Protein AF-A0AAF0A0X1-F1 (afdb_monomer)

Secondary structure (DSSP, 8-state):
-EEEEEETTEEEEEETT-------HHHHHHHHHHHHHHH-HHHHHHHTT-HHHHHHHHHHHHHHHHHHHHHTTS-TTTS-TTT--HHHHHHHHHHHS--HHHHHHHHHHHHHH-SSHHHHHHHHHHHTTGGG-

pLDDT: mean 88.55, std 10.58, range [61.66, 98.44]

Mean predicted aligned error: 9.09 Å

Solvent-accessible surface area (backbone atoms only — not comparable to full-atom values): 7846 Å² total; per-residue (Å²): 111,78,47,80,44,77,50,95,91,37,81,42,79,46,42,51,85,58,83,80,81,88,67,54,72,71,48,47,43,48,48,16,43,51,49,30,40,74,79,37,46,71,56,31,75,76,37,68,90,42,56,71,60,35,36,54,52,12,51,52,52,49,51,50,43,29,49,53,56,54,44,72,71,44,65,57,93,83,43,47,80,92,72,61,51,71,66,58,55,53,48,52,48,58,77,70,46,84,52,65,67,61,52,49,51,55,51,51,52,44,64,72,69,36,93,42,75,65,53,39,49,54,51,53,33,59,75,69,48,56,87,80,112

Structure (mmCIF, N/CA/C/O backbone):
data_AF-A0AAF0A0X1-F1
#
_entry.id   AF-A0AAF0A0X1-F1
#
loop_
_atom_site.group_PDB
_atom_site.id
_atom_site.type_symbol
_atom_site.label_atom_id
_atom_site.label_alt_id
_atom_site.label_comp_id
_atom_site.label_asym_id
_atom_site.label_entity_id
_atom_site.label_seq_id
_atom_site.pdbx_PDB_ins_code
_atom_site.Cartn_x
_atom_site.Cartn_y
_atom_site.Cartn_z
_atom_site.occupancy
_atom_site.B_iso_or_equiv
_atom_site.auth_seq_id
_atom_site.auth_comp_id
_atom_site.auth_asym_id
_atom_site.auth_atom_id
_atom_site.pdbx_PDB_model_num
ATOM 1 N N . MET A 1 1 ? 1.070 6.383 8.908 1.00 84.38 1 MET A N 1
ATOM 2 C CA . MET A 1 1 ? 1.519 6.431 10.325 1.00 84.38 1 MET A CA 1
ATOM 3 C C . MET A 1 1 ? 2.260 5.142 10.687 1.00 84.38 1 MET A C 1
ATOM 5 O O . MET A 1 1 ? 2.369 4.271 9.831 1.00 84.38 1 MET A O 1
ATOM 9 N N . ASN A 1 2 ? 2.797 5.027 11.911 1.00 92.44 2 ASN A N 1
ATOM 10 C CA . ASN A 1 2 ? 3.394 3.783 12.415 1.00 92.44 2 ASN A CA 1
ATOM 11 C C . ASN A 1 2 ? 2.650 3.304 13.666 1.00 92.44 2 ASN A C 1
ATOM 13 O O . ASN A 1 2 ? 2.412 4.076 14.595 1.00 92.44 2 ASN A O 1
ATOM 17 N N . TYR A 1 3 ? 2.354 2.013 13.704 1.00 95.50 3 TYR A N 1
ATOM 18 C CA . TYR A 1 3 ? 1.567 1.338 14.724 1.00 95.50 3 TYR A CA 1
ATOM 19 C C . TYR A 1 3 ? 2.415 0.304 15.439 1.00 95.50 3 TYR A C 1
ATOM 21 O O . TYR A 1 3 ? 3.199 -0.408 14.813 1.00 95.50 3 TYR A O 1
ATOM 29 N N . LYS A 1 4 ? 2.246 0.209 16.758 1.00 96.12 4 LYS A N 1
ATOM 30 C CA . LYS A 1 4 ? 2.952 -0.766 17.588 1.00 96.12 4 LYS A CA 1
ATOM 31 C C . LYS A 1 4 ? 1.961 -1.562 18.410 1.00 96.12 4 LYS A C 1
ATOM 33 O O . LYS A 1 4 ? 1.187 -0.985 19.169 1.00 96.12 4 LYS A O 1
ATOM 38 N N . VAL A 1 5 ? 2.010 -2.884 18.276 1.00 95.50 5 VAL A N 1
ATOM 39 C CA . VAL A 1 5 ? 1.130 -3.813 18.996 1.00 95.50 5 VAL A CA 1
ATOM 40 C C . VAL A 1 5 ? 1.916 -4.983 19.571 1.00 95.50 5 VAL A C 1
ATOM 42 O O . VAL A 1 5 ? 2.981 -5.339 19.069 1.00 95.50 5 VAL A O 1
ATOM 45 N N . VAL A 1 6 ? 1.389 -5.594 20.635 1.00 95.38 6 VAL A N 1
ATOM 46 C CA . VAL A 1 6 ? 2.003 -6.763 21.282 1.00 95.38 6 VAL A CA 1
ATOM 47 C C . VAL A 1 6 ? 1.115 -7.998 21.100 1.00 95.38 6 VAL A C 1
ATOM 49 O O . VAL A 1 6 ? 0.119 -8.19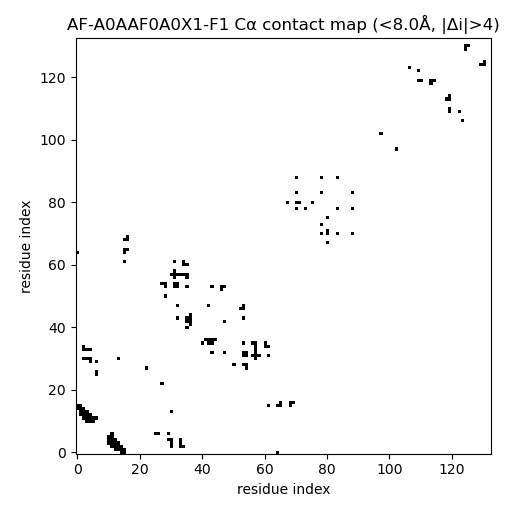5 21.790 1.00 95.38 6 VAL A O 1
ATOM 52 N N . VAL A 1 7 ? 1.531 -8.811 20.132 1.00 94.25 7 VAL A N 1
ATOM 53 C CA . VAL A 1 7 ? 1.108 -10.150 19.696 1.00 94.25 7 VAL A CA 1
ATOM 54 C C . VAL A 1 7 ? 1.637 -11.353 20.485 1.00 94.25 7 VAL A C 1
ATOM 56 O O . VAL A 1 7 ? 2.722 -11.786 20.132 1.00 94.25 7 VAL A O 1
ATOM 59 N N . ASN A 1 8 ? 0.998 -11.952 21.497 1.00 92.62 8 ASN A N 1
ATOM 60 C CA . ASN A 1 8 ? 1.561 -13.161 22.157 1.00 92.62 8 ASN A CA 1
ATOM 61 C C . ASN A 1 8 ? 3.039 -12.983 22.619 1.00 92.62 8 ASN A C 1
ATOM 63 O O . ASN A 1 8 ? 3.900 -13.809 22.315 1.00 92.62 8 ASN A O 1
ATOM 67 N N . ASN A 1 9 ? 3.348 -11.881 23.318 1.00 92.19 9 ASN A N 1
ATOM 68 C CA . ASN A 1 9 ? 4.709 -11.449 23.713 1.00 92.19 9 ASN A CA 1
ATOM 69 C C . ASN A 1 9 ? 5.665 -11.070 22.562 1.00 92.19 9 ASN A C 1
ATOM 71 O O . ASN A 1 9 ? 6.856 -10.869 22.796 1.00 92.19 9 ASN A O 1
ATOM 75 N N . LYS A 1 10 ? 5.168 -10.943 21.331 1.00 93.69 10 LYS A N 1
ATOM 76 C CA . LYS A 1 10 ? 5.910 -10.425 20.179 1.00 93.69 10 LYS A CA 1
ATOM 77 C C . LYS A 1 10 ? 5.485 -8.988 19.901 1.00 93.69 10 LYS A C 1
ATOM 79 O O . LYS A 1 10 ? 4.308 -8.726 19.668 1.00 93.69 10 LYS A O 1
ATOM 84 N N . GLU A 1 11 ? 6.444 -8.069 19.896 1.00 94.69 11 GLU A N 1
ATOM 85 C CA . GLU A 1 11 ? 6.213 -6.707 19.416 1.00 94.69 11 GLU A CA 1
ATOM 86 C C . GLU A 1 11 ? 6.134 -6.706 17.886 1.00 94.69 11 GLU A C 1
ATOM 88 O O . GLU A 1 11 ? 6.932 -7.348 17.194 1.00 94.69 11 GLU A O 1
ATOM 93 N N . ILE A 1 12 ? 5.136 -6.007 17.363 1.00 93.69 12 ILE A N 1
ATOM 94 C CA . ILE A 1 12 ? 4.911 -5.817 15.939 1.00 93.69 12 ILE A CA 1
ATOM 95 C C . ILE A 1 12 ? 4.864 -4.321 15.697 1.00 93.69 12 ILE A C 1
ATOM 97 O O . ILE A 1 12 ? 4.018 -3.627 16.257 1.00 93.69 12 ILE A O 1
ATOM 101 N N . GLU A 1 13 ? 5.774 -3.855 14.852 1.00 94.12 13 GLU A N 1
ATOM 102 C CA . GLU A 1 13 ? 5.728 -2.525 14.267 1.00 94.12 13 GLU A CA 1
ATOM 103 C C . GLU A 1 13 ? 5.175 -2.649 12.852 1.00 94.12 13 GLU A C 1
ATOM 105 O O . GLU A 1 13 ? 5.588 -3.523 12.083 1.00 94.12 13 GLU A O 1
ATOM 110 N N . TYR A 1 14 ? 4.199 -1.810 12.543 1.00 94.44 14 TYR A N 1
ATOM 111 C CA . TYR A 1 14 ? 3.472 -1.823 11.290 1.00 94.44 14 TYR A CA 1
ATOM 112 C C . TYR A 1 14 ? 3.339 -0.399 10.753 1.00 94.44 14 TYR A C 1
ATOM 114 O O . TYR A 1 14 ? 3.176 0.544 11.521 1.00 94.44 14 TYR A O 1
ATOM 122 N N . GLY A 1 15 ? 3.397 -0.240 9.437 1.00 93.19 15 GLY A N 1
ATOM 123 C CA . GLY A 1 15 ? 3.210 1.039 8.767 1.00 93.19 15 GLY A CA 1
ATOM 124 C C . GLY A 1 15 ? 2.862 0.825 7.300 1.00 93.19 15 GLY A C 1
ATOM 125 O O . GLY A 1 15 ? 3.070 -0.262 6.762 1.00 93.19 15 GLY A O 1
ATOM 126 N N . ALA A 1 16 ? 2.357 1.877 6.662 1.00 91.94 16 ALA A N 1
ATOM 127 C CA . ALA A 1 16 ? 1.818 1.849 5.302 1.00 91.94 16 ALA A CA 1
ATOM 128 C C . ALA A 1 16 ? 2.767 1.231 4.250 1.00 91.94 16 ALA A C 1
ATOM 130 O O . ALA A 1 16 ? 2.332 0.478 3.384 1.00 91.94 16 ALA A O 1
ATOM 131 N N . LEU A 1 17 ? 4.074 1.496 4.348 1.00 90.75 17 LEU A N 1
ATOM 132 C CA . LEU A 1 17 ? 5.081 1.008 3.392 1.00 90.75 17 LEU A CA 1
ATOM 133 C C . LEU A 1 17 ? 5.818 -0.257 3.861 1.00 90.75 17 LEU A C 1
ATOM 135 O O . LEU A 1 17 ? 6.859 -0.608 3.311 1.00 90.75 17 LEU A O 1
ATOM 139 N N . ILE A 1 18 ? 5.332 -0.944 4.901 1.00 89.38 18 ILE A N 1
ATOM 140 C CA . ILE A 1 18 ? 5.997 -2.160 5.373 1.00 89.38 18 ILE A CA 1
ATOM 141 C C . ILE A 1 18 ? 5.804 -3.290 4.348 1.00 89.38 18 ILE A C 1
ATOM 143 O O . ILE A 1 18 ? 4.691 -3.707 4.035 1.00 89.38 18 ILE A O 1
ATOM 147 N N . GLU A 1 19 ? 6.906 -3.836 3.839 1.00 83.00 19 GLU A N 1
ATOM 148 C CA . GLU A 1 19 ? 6.868 -4.921 2.840 1.00 83.00 19 GLU A CA 1
ATOM 149 C C . GLU A 1 19 ? 6.567 -6.295 3.462 1.00 83.00 19 GLU A C 1
ATOM 151 O O . GLU A 1 19 ? 6.329 -7.295 2.778 1.00 83.00 19 GLU A O 1
ATOM 156 N N . LYS A 1 20 ? 6.570 -6.371 4.797 1.00 80.06 20 LYS A N 1
ATOM 157 C CA . LYS A 1 20 ? 6.277 -7.601 5.525 1.00 80.06 20 LYS A CA 1
ATOM 158 C C . LYS A 1 20 ? 4.787 -7.928 5.408 1.00 80.06 20 LYS A C 1
ATOM 160 O O . LYS A 1 20 ? 3.966 -7.370 6.120 1.00 80.06 20 LYS A O 1
ATOM 165 N N . SER A 1 21 ? 4.453 -8.890 4.554 1.00 66.31 21 SER A N 1
ATOM 166 C CA . SER A 1 21 ? 3.065 -9.281 4.260 1.00 66.31 21 SER A CA 1
ATOM 167 C C . SER A 1 21 ? 2.543 -10.479 5.062 1.00 66.31 21 SER A C 1
ATOM 169 O O . SER A 1 21 ? 1.383 -10.859 4.927 1.00 66.31 21 SER A O 1
ATOM 171 N N . ARG A 1 22 ? 3.384 -11.112 5.890 1.00 85.44 22 ARG A N 1
ATOM 172 C CA . ARG A 1 22 ? 3.014 -12.322 6.641 1.00 85.44 22 ARG A CA 1
ATOM 173 C C . ARG A 1 22 ? 2.719 -12.002 8.102 1.00 85.44 22 ARG A C 1
ATOM 175 O O . ARG A 1 22 ? 3.610 -12.100 8.950 1.00 85.44 22 ARG A O 1
ATOM 182 N N . PHE A 1 23 ? 1.461 -11.665 8.362 1.00 92.44 23 PHE A N 1
ATOM 183 C CA . PHE A 1 23 ? 0.860 -11.616 9.692 1.00 92.44 23 PHE A CA 1
ATOM 184 C C . PHE A 1 23 ? -0.274 -12.640 9.774 1.00 92.44 23 PHE A C 1
ATOM 186 O O . PHE A 1 23 ? -0.939 -12.937 8.782 1.00 92.44 23 PHE A O 1
ATOM 193 N N . THR A 1 24 ? -0.455 -13.223 10.950 1.00 94.62 24 THR A N 1
ATOM 194 C CA . THR A 1 24 ? -1.600 -14.088 11.263 1.00 94.62 24 THR A CA 1
ATOM 195 C C . THR A 1 24 ? -2.879 -13.261 11.404 1.00 94.62 24 THR A C 1
ATOM 197 O O . THR A 1 24 ? -2.810 -12.055 11.623 1.00 94.62 24 THR A O 1
ATOM 200 N N . GLU A 1 25 ? -4.052 -13.896 11.342 1.00 94.69 25 GLU A N 1
ATOM 201 C CA . GLU A 1 25 ? -5.342 -13.211 11.552 1.00 94.69 25 GLU A CA 1
ATOM 202 C C . GLU A 1 25 ? -5.395 -12.474 12.902 1.00 94.69 25 GLU A C 1
ATOM 204 O O . GLU A 1 25 ? -5.833 -11.330 12.969 1.00 94.69 25 GLU A O 1
ATOM 209 N N . GLN A 1 26 ? -4.858 -13.085 13.966 1.00 95.69 26 GLN A N 1
ATOM 210 C CA . GLN A 1 26 ? -4.786 -12.463 15.293 1.00 95.69 26 GLN A CA 1
ATOM 211 C C . GLN A 1 26 ? -3.882 -11.219 15.304 1.00 95.69 26 GLN A C 1
ATOM 213 O O . GLN A 1 26 ? -4.179 -10.232 15.974 1.00 95.69 26 GLN A O 1
ATOM 218 N N . GLU A 1 27 ? -2.760 -11.270 14.584 1.00 96.19 27 GLU A N 1
ATOM 219 C CA . GLU A 1 27 ? -1.857 -10.127 14.451 1.00 96.19 27 GLU A CA 1
ATOM 220 C C . GLU A 1 27 ? -2.506 -9.012 13.624 1.00 96.19 27 GLU A C 1
ATOM 222 O O . GLU A 1 27 ? -2.417 -7.854 14.020 1.00 96.19 27 GLU A O 1
ATOM 227 N N . TRP A 1 28 ? -3.206 -9.352 12.537 1.00 95.94 28 TRP A N 1
ATOM 228 C CA . TRP A 1 28 ? -3.944 -8.385 11.724 1.00 95.94 28 TRP A CA 1
ATOM 229 C C . TRP A 1 28 ? -5.046 -7.686 12.510 1.00 95.94 28 TRP A C 1
ATOM 231 O O . TRP A 1 28 ? -5.075 -6.460 12.528 1.00 95.94 28 TRP A O 1
ATOM 241 N N . SER A 1 29 ? -5.887 -8.434 13.225 1.00 96.69 29 SER A N 1
ATOM 242 C CA . SER A 1 29 ? -6.942 -7.843 14.057 1.00 96.69 29 SER A CA 1
ATOM 243 C C . SER A 1 29 ? -6.366 -6.896 15.120 1.00 96.69 29 SER A C 1
ATOM 245 O O . SER A 1 29 ? -6.859 -5.785 15.316 1.00 96.69 29 SER A O 1
ATOM 247 N N . ALA A 1 30 ? -5.240 -7.258 15.748 1.00 97.25 30 ALA A N 1
ATOM 248 C CA . ALA A 1 30 ? -4.564 -6.368 16.691 1.00 97.25 30 ALA A CA 1
ATOM 249 C C . ALA A 1 30 ? -4.013 -5.095 16.024 1.00 97.25 30 ALA A C 1
ATOM 251 O O . ALA A 1 30 ? -4.142 -4.009 16.593 1.00 97.25 30 ALA A O 1
ATOM 252 N N . ILE A 1 31 ? -3.415 -5.216 14.833 1.00 96.75 31 ILE A N 1
ATOM 253 C CA . ILE A 1 31 ? -2.945 -4.073 14.037 1.00 96.75 31 ILE A CA 1
ATOM 254 C C . ILE A 1 31 ? -4.125 -3.151 13.707 1.00 96.75 31 ILE A C 1
ATOM 256 O O . ILE A 1 31 ? -4.062 -1.965 14.022 1.00 96.75 31 ILE A O 1
ATOM 260 N N . TYR A 1 32 ? -5.218 -3.682 13.154 1.00 97.62 32 TYR A N 1
ATOM 261 C CA . TYR A 1 32 ? -6.410 -2.908 12.795 1.00 97.62 32 TYR A CA 1
ATOM 262 C C . TYR A 1 32 ? -7.040 -2.213 14.002 1.00 97.62 32 TYR A C 1
ATOM 264 O O . TYR A 1 32 ? -7.373 -1.030 13.928 1.00 97.62 32 TYR A O 1
ATOM 272 N N . ALA A 1 33 ? -7.121 -2.892 15.146 1.00 98.00 33 ALA A N 1
ATOM 273 C CA . ALA A 1 33 ? -7.580 -2.283 16.387 1.00 98.00 33 ALA A CA 1
ATOM 274 C C . ALA A 1 33 ? -6.721 -1.078 16.802 1.00 98.00 33 ALA A C 1
ATOM 276 O O . ALA A 1 33 ? -7.265 -0.041 17.189 1.00 98.00 33 ALA A O 1
ATOM 277 N N . GLU A 1 34 ? -5.395 -1.178 16.700 1.00 98.06 34 GLU A N 1
ATOM 278 C CA . GLU A 1 34 ? -4.497 -0.065 17.020 1.00 98.06 34 GLU A CA 1
ATOM 279 C C . GLU A 1 34 ? -4.587 1.070 15.987 1.00 98.06 34 GLU A C 1
ATOM 281 O O . GLU A 1 34 ? -4.594 2.238 16.382 1.00 98.06 34 GLU A O 1
ATOM 286 N N . ILE A 1 35 ? -4.769 0.752 14.700 1.00 97.81 35 ILE A N 1
ATOM 287 C CA . ILE A 1 35 ? -5.035 1.734 13.636 1.00 97.81 35 ILE A CA 1
ATOM 288 C C . ILE A 1 35 ? -6.296 2.544 13.956 1.00 97.81 35 ILE A C 1
ATOM 290 O O . ILE A 1 35 ? -6.245 3.776 14.015 1.00 97.81 35 ILE A O 1
ATOM 294 N N . VAL A 1 36 ? -7.423 1.879 14.236 1.00 98.19 36 VAL A N 1
ATOM 295 C CA . VAL A 1 36 ? -8.688 2.563 14.564 1.00 98.19 36 VAL A CA 1
ATOM 296 C C . VAL A 1 36 ? -8.550 3.367 15.853 1.00 98.19 36 VAL A C 1
ATOM 298 O O . VAL A 1 36 ? -9.066 4.478 15.953 1.00 98.19 36 VAL A O 1
ATOM 301 N N . LYS A 1 37 ? -7.844 2.841 16.854 1.00 98.06 37 LYS A N 1
ATOM 302 C CA . LYS A 1 37 ? -7.642 3.518 18.138 1.00 98.06 37 LYS A CA 1
ATOM 303 C C . LYS A 1 37 ? -6.858 4.821 18.006 1.00 98.06 37 LYS A C 1
ATOM 305 O O . LYS A 1 37 ? -7.196 5.776 18.705 1.00 98.06 37 LYS A O 1
ATOM 310 N N . GLN A 1 38 ? -5.832 4.866 17.159 1.00 97.81 38 GLN A N 1
ATOM 311 C CA . GLN A 1 38 ? -5.028 6.073 16.964 1.00 97.81 38 GLN A CA 1
ATOM 312 C C . GLN A 1 38 ? -5.712 7.088 16.038 1.00 97.81 38 GLN A C 1
ATOM 314 O O . GLN A 1 38 ? -5.696 8.276 16.348 1.00 97.81 38 GLN A O 1
ATOM 319 N N . ASN A 1 39 ? -6.364 6.636 14.961 1.00 97.69 39 ASN A N 1
ATOM 320 C CA . ASN A 1 39 ? -7.010 7.528 13.986 1.00 97.69 39 ASN A CA 1
ATOM 321 C C . ASN A 1 39 ? -8.410 7.988 14.400 1.00 97.69 39 ASN A C 1
ATOM 323 O O . ASN A 1 39 ? -8.806 9.121 14.147 1.00 97.69 39 ASN A O 1
ATOM 327 N N . GLN A 1 40 ? -9.187 7.103 15.024 1.00 97.31 40 GLN A N 1
ATOM 328 C CA . GLN A 1 40 ? -10.602 7.310 15.345 1.00 97.31 40 GLN A CA 1
ATOM 329 C C . GLN A 1 40 ? -10.900 6.888 16.799 1.00 97.31 40 GLN A C 1
ATOM 331 O O . GLN A 1 40 ? -11.738 6.011 17.050 1.00 97.31 40 GLN A O 1
ATOM 336 N N . PRO A 1 41 ? -10.251 7.518 17.803 1.00 97.62 41 PRO A N 1
ATOM 337 C CA . PRO A 1 41 ? -10.287 7.076 19.201 1.00 97.62 41 PRO A CA 1
ATOM 338 C C . PRO A 1 41 ? -11.698 7.018 19.798 1.00 97.62 41 PRO A C 1
ATOM 340 O O . PRO A 1 41 ? -11.987 6.168 20.642 1.00 97.62 41 PRO A O 1
ATOM 343 N N . ASP A 1 42 ? -12.600 7.901 19.372 1.00 97.94 42 ASP A N 1
ATOM 344 C CA . ASP A 1 42 ? -13.979 7.919 19.864 1.00 97.94 42 ASP A CA 1
ATOM 345 C C . ASP A 1 42 ? -14.841 6.807 19.259 1.00 97.94 42 ASP A C 1
ATOM 347 O O . ASP A 1 42 ? -15.722 6.279 19.944 1.00 97.94 42 ASP A O 1
ATOM 351 N N . VAL A 1 43 ? -14.574 6.416 18.009 1.00 97.00 43 VAL A N 1
ATOM 352 C CA . VAL A 1 43 ? -15.188 5.232 17.392 1.00 97.00 43 VAL A CA 1
ATOM 353 C C . VAL A 1 43 ? -14.682 3.986 18.103 1.00 97.00 43 VAL A C 1
ATOM 355 O O . VAL A 1 43 ? -15.493 3.180 18.558 1.00 97.00 43 VAL A O 1
ATOM 358 N N . PHE A 1 44 ? -13.365 3.883 18.305 1.00 97.69 44 PHE A N 1
ATOM 359 C CA . PHE A 1 44 ? -12.751 2.769 19.020 1.00 97.69 44 PHE A CA 1
ATOM 360 C C . PHE A 1 44 ? -13.365 2.581 20.412 1.00 97.69 44 PHE A C 1
ATOM 362 O O . PHE A 1 44 ? -13.837 1.499 20.739 1.00 97.69 44 PHE A O 1
ATOM 369 N N . LYS A 1 45 ? -13.478 3.643 21.222 1.00 97.88 45 LYS A N 1
ATOM 370 C CA . LYS A 1 45 ? -14.097 3.561 22.562 1.00 97.88 45 LYS A CA 1
ATOM 371 C C . LYS A 1 45 ? -15.520 2.993 22.547 1.00 97.88 45 LYS A C 1
ATOM 373 O O . LYS A 1 45 ? -15.901 2.325 23.502 1.00 97.88 45 LYS A O 1
ATOM 378 N N . LYS A 1 46 ? -16.301 3.279 21.500 1.00 98.00 46 LYS A N 1
ATOM 379 C CA . LYS A 1 46 ? -17.704 2.848 21.368 1.00 98.00 46 LYS A CA 1
ATOM 380 C C . LYS A 1 46 ? -17.855 1.455 20.760 1.00 98.00 46 LYS A C 1
ATOM 382 O O . LYS A 1 46 ? -18.885 0.825 20.977 1.00 98.00 46 LYS A O 1
ATOM 387 N N . LYS A 1 47 ? -16.882 1.020 19.957 1.00 97.25 47 LYS A N 1
ATOM 388 C CA . LYS A 1 47 ? -16.985 -0.155 19.080 1.00 97.25 47 LYS A CA 1
ATOM 389 C C . LYS A 1 47 ? -15.900 -1.208 19.305 1.00 97.25 47 LYS A C 1
ATOM 391 O O . LYS A 1 47 ? -15.951 -2.234 18.655 1.00 97.25 47 LYS A O 1
ATOM 396 N N . LYS A 1 48 ? -14.960 -1.008 20.234 1.00 95.12 48 LYS A N 1
ATOM 397 C CA . LYS A 1 48 ? -13.823 -1.916 20.496 1.00 95.12 48 LYS A CA 1
ATOM 398 C C . LYS A 1 48 ? -14.192 -3.382 20.765 1.00 95.12 48 LYS A C 1
ATOM 400 O O . LYS A 1 48 ? -13.348 -4.244 20.571 1.00 95.12 48 LYS A O 1
ATOM 405 N N . ASP A 1 49 ? -15.408 -3.645 21.245 1.00 97.06 49 ASP A N 1
ATOM 406 C CA . ASP A 1 49 ? -15.883 -4.999 21.556 1.00 97.06 49 ASP A CA 1
ATOM 407 C C . ASP A 1 49 ? -16.579 -5.665 20.343 1.00 97.06 49 ASP A C 1
ATOM 409 O O . ASP A 1 49 ? -16.928 -6.840 20.397 1.00 97.06 49 ASP A O 1
ATOM 413 N N . ASP A 1 50 ? -16.782 -4.918 19.251 1.00 98.06 50 ASP A N 1
ATOM 414 C CA . ASP A 1 50 ? -17.298 -5.372 17.956 1.00 98.06 50 ASP A CA 1
ATOM 415 C C . ASP A 1 50 ? -16.106 -5.604 17.016 1.00 98.06 50 ASP A C 1
ATOM 417 O O . ASP A 1 50 ? -15.690 -4.715 16.268 1.00 98.06 50 ASP A O 1
ATOM 421 N N . THR A 1 51 ? -15.486 -6.780 17.142 1.00 96.69 51 THR A N 1
ATOM 422 C CA . THR A 1 51 ? -14.241 -7.116 16.436 1.00 96.69 51 THR A CA 1
ATOM 423 C C . THR A 1 51 ? -14.400 -7.031 14.921 1.00 96.69 51 THR A C 1
ATOM 425 O O . THR A 1 51 ? -13.558 -6.416 14.280 1.00 96.69 51 THR A O 1
ATOM 428 N N . ASP A 1 52 ? -15.504 -7.532 14.360 1.00 98.00 52 ASP A N 1
ATOM 429 C CA . ASP A 1 52 ? -15.758 -7.472 12.915 1.00 98.00 52 ASP A CA 1
ATOM 430 C C . ASP A 1 52 ? -15.810 -6.019 12.415 1.00 98.00 52 ASP A C 1
ATOM 432 O O . ASP A 1 52 ? -15.225 -5.685 11.383 1.00 98.00 52 ASP A O 1
ATOM 436 N N . TYR A 1 53 ? -16.467 -5.123 13.163 1.00 98.06 53 TYR A N 1
ATOM 437 C CA . TYR A 1 53 ? -16.492 -3.700 12.826 1.00 98.06 53 TYR A CA 1
ATOM 438 C C . TYR A 1 53 ? -15.093 -3.076 12.876 1.00 98.06 53 TYR A C 1
ATOM 440 O O . TYR A 1 53 ? -14.724 -2.312 11.982 1.00 98.06 53 TYR A O 1
ATOM 448 N N . ILE A 1 54 ? -14.327 -3.360 13.932 1.00 98.44 54 ILE A N 1
ATOM 449 C CA . ILE A 1 54 ? -12.984 -2.801 14.120 1.00 98.44 54 ILE A CA 1
ATO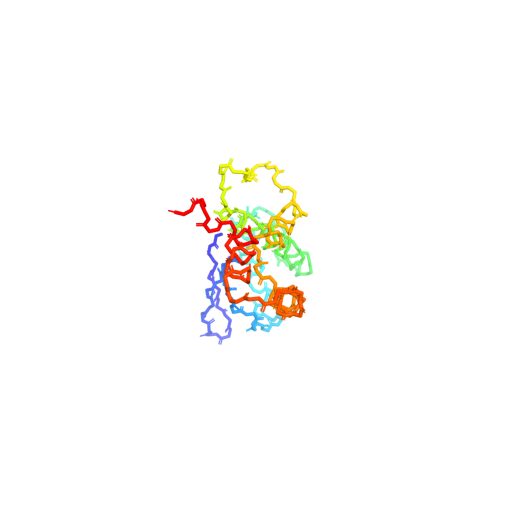M 450 C C . ILE A 1 54 ? -12.023 -3.305 13.048 1.00 98.44 54 ILE A C 1
ATOM 452 O O . ILE A 1 54 ? -11.279 -2.498 12.496 1.00 98.44 54 ILE A O 1
ATOM 456 N N . ASP A 1 55 ? -12.074 -4.592 12.721 1.00 98.12 55 ASP A N 1
ATOM 457 C CA . ASP A 1 55 ? -11.220 -5.200 11.706 1.00 98.12 55 ASP A CA 1
ATOM 458 C C . ASP A 1 55 ? -11.520 -4.608 10.325 1.00 98.12 55 ASP A C 1
ATOM 460 O O . ASP A 1 55 ? -10.606 -4.162 9.633 1.00 98.12 55 ASP A O 1
ATOM 464 N N . VAL A 1 56 ? -12.801 -4.502 9.947 1.00 98.25 56 VAL A N 1
ATOM 465 C CA . VAL A 1 56 ? -13.197 -3.889 8.668 1.00 98.25 56 VAL A CA 1
ATOM 466 C C . VAL A 1 56 ? -12.802 -2.415 8.616 1.00 98.25 56 VAL A C 1
ATOM 468 O O . VAL A 1 56 ? -12.242 -1.962 7.619 1.00 98.25 56 VAL A O 1
ATOM 471 N N . PHE A 1 57 ? -13.075 -1.644 9.671 1.00 98.19 57 PHE A N 1
ATOM 472 C CA . PHE A 1 57 ? -12.780 -0.214 9.657 1.00 98.19 57 PHE A CA 1
ATOM 473 C C . PHE A 1 57 ? -11.275 0.069 9.697 1.00 98.19 57 PHE A C 1
ATOM 475 O O . PHE A 1 57 ? -10.801 0.960 8.997 1.00 98.19 57 PHE A O 1
ATOM 482 N N . GLY A 1 58 ? -10.512 -0.715 10.458 1.00 97.94 58 GLY A N 1
ATOM 483 C CA . GLY A 1 58 ? -9.057 -0.621 10.484 1.00 97.94 58 GLY A CA 1
ATOM 484 C C . GLY A 1 58 ? -8.425 -1.008 9.153 1.00 97.94 58 GLY A C 1
ATOM 485 O O . GLY A 1 58 ? -7.499 -0.330 8.725 1.00 97.94 58 GLY A O 1
ATOM 486 N N . ALA A 1 59 ? -8.956 -2.018 8.458 1.00 96.81 59 ALA A N 1
ATOM 487 C CA . ALA A 1 59 ? -8.509 -2.372 7.112 1.00 96.81 59 ALA A CA 1
ATOM 488 C C . ALA A 1 59 ? -8.788 -1.264 6.079 1.00 96.81 59 ALA A C 1
ATOM 490 O O . ALA A 1 59 ? -7.985 -1.058 5.173 1.00 96.81 59 ALA A O 1
ATOM 491 N N . LEU A 1 60 ? -9.898 -0.527 6.216 1.00 97.44 60 LEU A N 1
ATOM 492 C CA . LEU A 1 60 ? -10.194 0.625 5.354 1.00 97.44 60 LEU A CA 1
ATOM 493 C C . LEU A 1 60 ? -9.205 1.775 5.574 1.00 97.44 60 LEU A C 1
ATOM 495 O O . LEU A 1 60 ? -8.688 2.313 4.600 1.00 97.44 60 LEU A O 1
ATOM 499 N N . ILE A 1 61 ? -8.914 2.112 6.833 1.00 96.75 61 ILE A N 1
ATOM 500 C CA . ILE A 1 61 ? -7.922 3.145 7.172 1.00 96.75 61 ILE A CA 1
ATOM 501 C C . ILE A 1 61 ? -6.521 2.710 6.715 1.00 96.75 61 ILE A C 1
ATOM 503 O O . ILE A 1 61 ? -5.785 3.504 6.142 1.00 96.75 61 ILE A O 1
ATOM 507 N N . ASP A 1 62 ? -6.162 1.436 6.905 1.00 95.19 62 ASP A N 1
ATOM 508 C CA . ASP A 1 62 ? -4.897 0.879 6.412 1.00 95.19 62 ASP A CA 1
ATOM 509 C C . ASP A 1 62 ? -4.755 1.031 4.891 1.00 95.19 62 ASP A C 1
ATOM 511 O O . ASP A 1 62 ? -3.702 1.427 4.395 1.00 95.19 62 ASP A O 1
ATOM 515 N N . LEU A 1 63 ? -5.820 0.732 4.140 1.00 93.19 63 LEU A N 1
ATOM 516 C CA . LEU A 1 63 ? -5.833 0.882 2.688 1.00 93.19 63 LEU A CA 1
ATOM 517 C C . LEU A 1 63 ? -5.647 2.344 2.261 1.00 93.19 63 LEU A C 1
ATOM 519 O O . LEU A 1 63 ? -4.880 2.605 1.335 1.00 93.19 63 LEU A O 1
ATOM 523 N N . GLU A 1 64 ? -6.328 3.275 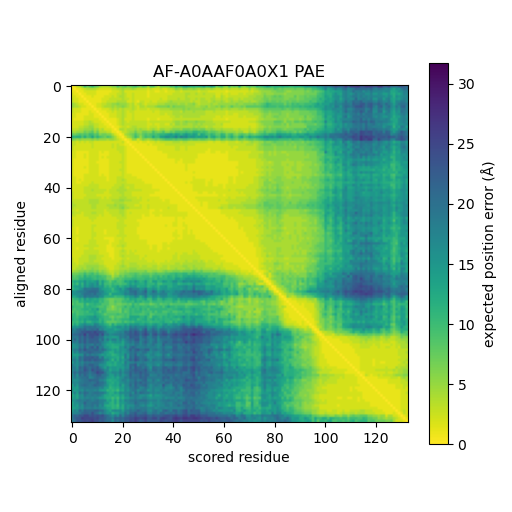2.930 1.00 92.12 64 GLU A N 1
ATOM 524 C CA . GLU A 1 64 ? -6.190 4.717 2.703 1.00 92.12 64 GLU A CA 1
ATOM 525 C C . GLU A 1 64 ? -4.750 5.179 2.966 1.00 92.12 64 GLU A C 1
ATOM 527 O O . GLU A 1 64 ? -4.115 5.728 2.070 1.00 92.12 64 GLU A O 1
ATOM 532 N N . GLU A 1 65 ? -4.174 4.841 4.122 1.00 93.25 65 GLU A N 1
ATOM 533 C CA . GLU A 1 65 ? -2.795 5.212 4.464 1.00 93.25 65 GLU A CA 1
ATOM 534 C C . GLU A 1 65 ? -1.752 4.616 3.514 1.00 93.25 65 GLU A C 1
ATOM 536 O O . GLU A 1 65 ? -0.765 5.273 3.182 1.00 93.25 65 GLU A O 1
ATOM 541 N N . ARG A 1 66 ? -1.937 3.363 3.077 1.00 90.81 66 ARG A N 1
ATOM 542 C CA . ARG A 1 66 ? -1.085 2.732 2.054 1.00 90.81 66 ARG A CA 1
ATOM 543 C C . ARG A 1 66 ? -1.157 3.497 0.743 1.00 90.81 66 ARG A C 1
ATOM 545 O O . ARG A 1 66 ? -0.126 3.715 0.115 1.00 90.81 66 ARG A O 1
ATOM 552 N N . TYR A 1 67 ? -2.360 3.883 0.333 1.00 86.00 67 TYR A N 1
ATOM 553 C CA . TYR A 1 67 ? -2.567 4.623 -0.900 1.00 86.00 67 TYR A CA 1
ATOM 554 C C . TYR A 1 67 ? -1.925 6.012 -0.837 1.00 86.00 67 TYR A C 1
ATOM 556 O O . TYR A 1 67 ? -1.155 6.356 -1.730 1.00 86.00 67 TYR A O 1
ATOM 564 N N . GLU A 1 68 ? -2.152 6.765 0.239 1.00 86.25 68 GLU A N 1
ATOM 565 C CA . GLU A 1 68 ? -1.516 8.068 0.463 1.00 86.25 68 GLU A CA 1
ATOM 566 C C . GLU A 1 68 ? 0.011 7.955 0.489 1.00 86.25 68 GLU A C 1
ATOM 568 O O . GLU A 1 68 ? 0.698 8.695 -0.210 1.00 86.25 68 GLU A O 1
ATOM 573 N N . ALA A 1 69 ? 0.559 6.971 1.209 1.00 88.75 69 ALA A N 1
ATOM 574 C CA . ALA A 1 69 ? 2.004 6.778 1.275 1.00 88.75 69 ALA A CA 1
ATOM 575 C C . ALA A 1 69 ? 2.618 6.445 -0.093 1.00 88.75 69 ALA A C 1
ATOM 577 O O . ALA A 1 69 ? 3.725 6.891 -0.384 1.00 88.75 69 ALA A O 1
ATOM 578 N N . LEU A 1 70 ? 1.917 5.678 -0.934 1.00 84.06 70 LEU A N 1
ATOM 579 C CA . LEU A 1 70 ? 2.338 5.420 -2.313 1.00 84.06 70 LEU A CA 1
ATOM 580 C C . LEU A 1 70 ? 2.243 6.682 -3.174 1.00 84.06 70 LEU A C 1
ATOM 582 O O . LEU A 1 70 ? 3.164 6.952 -3.941 1.00 84.06 70 LEU A O 1
ATOM 586 N N . LEU A 1 71 ? 1.175 7.472 -3.026 1.00 80.88 71 LEU A N 1
ATOM 587 C CA . LEU A 1 71 ? 1.037 8.747 -3.725 1.00 80.88 71 LEU A CA 1
ATOM 588 C C . LEU A 1 71 ? 2.186 9.690 -3.388 1.00 80.88 71 LEU A C 1
ATOM 590 O O . LEU A 1 71 ? 2.750 10.265 -4.311 1.00 80.88 71 LEU A O 1
ATOM 594 N N . SER A 1 72 ? 2.590 9.803 -2.121 1.00 82.38 72 SER A N 1
ATOM 595 C CA . SER A 1 72 ? 3.704 10.670 -1.715 1.00 82.38 72 SER A CA 1
ATOM 596 C C . SER A 1 72 ? 5.056 10.273 -2.327 1.00 82.38 72 SER A C 1
ATOM 598 O O . SER A 1 72 ? 5.983 11.082 -2.320 1.00 82.38 72 SER A O 1
ATOM 600 N N . LEU A 1 73 ? 5.200 9.044 -2.840 1.00 81.81 73 LEU A N 1
ATOM 601 C CA . LEU A 1 73 ? 6.411 8.591 -3.534 1.00 81.81 73 LEU A CA 1
ATOM 602 C C . LEU A 1 73 ? 6.437 8.987 -5.018 1.00 81.81 73 LEU A C 1
ATOM 604 O O . LEU A 1 73 ? 7.492 8.892 -5.645 1.00 81.81 73 LEU A O 1
ATOM 608 N N . LEU A 1 74 ? 5.308 9.419 -5.588 1.00 75.38 74 LEU A N 1
ATOM 609 C CA . LEU A 1 74 ? 5.229 9.838 -6.986 1.00 75.38 74 LEU A CA 1
ATOM 610 C C . LEU A 1 74 ? 5.840 11.230 -7.203 1.00 75.38 74 LEU A C 1
ATOM 612 O O . LEU A 1 74 ? 5.891 12.034 -6.265 1.00 75.38 74 LEU A O 1
ATOM 616 N N . PRO A 1 75 ? 6.236 11.565 -8.445 1.00 73.25 75 PRO A N 1
ATOM 617 C CA . PRO A 1 75 ? 6.635 12.920 -8.813 1.00 73.25 75 PRO A CA 1
ATOM 618 C C . PRO A 1 75 ? 5.476 13.908 -8.595 1.00 73.25 75 PRO A C 1
ATOM 620 O O . PRO A 1 75 ? 4.569 14.026 -9.417 1.00 73.25 75 PRO A O 1
ATOM 623 N N . GLN A 1 76 ? 5.494 14.633 -7.474 1.00 72.62 76 GLN A N 1
ATOM 624 C CA . GLN A 1 76 ? 4.385 15.519 -7.079 1.00 72.62 76 GLN A CA 1
ATOM 625 C C . GLN A 1 76 ? 4.207 16.744 -7.989 1.00 72.62 76 GLN A C 1
ATOM 627 O O . GLN A 1 76 ? 3.179 17.414 -7.923 1.00 72.62 76 GLN A O 1
ATOM 632 N N . GLU A 1 77 ? 5.194 17.045 -8.837 1.00 73.75 77 GLU A N 1
ATOM 633 C CA . GLU A 1 77 ? 5.075 18.071 -9.879 1.00 73.75 77 GLU A CA 1
ATOM 634 C C . GLU A 1 77 ? 4.071 17.664 -10.974 1.00 73.75 77 GLU A C 1
ATOM 636 O O . GLU A 1 77 ? 3.455 18.532 -11.593 1.00 73.75 77 GLU A O 1
ATOM 641 N N . GLU A 1 78 ? 3.858 16.358 -11.163 1.00 66.94 78 GLU A N 1
ATOM 642 C CA . GLU A 1 78 ? 2.964 15.781 -12.173 1.00 66.94 78 GLU A CA 1
ATOM 643 C C . GLU A 1 78 ? 1.685 15.191 -11.553 1.00 66.94 78 GLU A C 1
ATOM 645 O O . GLU A 1 78 ? 0.599 15.324 -12.121 1.00 66.94 78 GLU A O 1
ATOM 650 N N . TYR A 1 79 ? 1.787 14.593 -10.359 1.00 65.69 79 TYR A N 1
ATOM 651 C CA . TYR A 1 79 ? 0.694 13.884 -9.687 1.00 65.69 79 TYR A CA 1
ATOM 652 C C . TYR A 1 79 ? 0.443 14.467 -8.296 1.00 65.69 79 TYR A C 1
ATOM 654 O O . TYR A 1 79 ? 1.150 14.159 -7.343 1.00 65.69 79 TYR A O 1
ATOM 662 N N . SER A 1 80 ? -0.576 15.318 -8.159 1.00 67.94 80 SER A N 1
ATOM 663 C CA . SER A 1 80 ? -0.919 15.916 -6.864 1.00 67.94 80 SER A CA 1
ATOM 664 C C . SER A 1 80 ? -1.575 14.904 -5.916 1.00 67.94 80 SER A C 1
ATOM 666 O O . SER A 1 80 ? -2.589 14.287 -6.257 1.00 67.94 80 SER A O 1
ATOM 668 N N . GLU A 1 81 ? -1.070 14.819 -4.687 1.00 62.59 81 GLU A N 1
ATOM 669 C CA . GLU A 1 81 ? -1.636 14.035 -3.578 1.00 62.59 81 GLU A CA 1
ATOM 670 C C . GLU A 1 81 ? -3.157 14.227 -3.383 1.00 62.59 81 GLU A C 1
ATOM 672 O O . GLU A 1 81 ? -3.884 13.264 -3.160 1.00 62.59 81 GLU A O 1
ATOM 677 N N . ALA A 1 82 ? -3.677 15.449 -3.553 1.00 61.78 82 ALA A N 1
ATOM 678 C CA . ALA A 1 82 ? -5.069 15.793 -3.237 1.00 61.78 82 ALA A CA 1
ATOM 679 C C . ALA A 1 82 ? -6.117 15.342 -4.279 1.00 61.78 82 ALA A C 1
ATOM 681 O O . ALA A 1 82 ? -7.311 15.586 -4.091 1.00 61.78 82 ALA A O 1
ATOM 682 N N . GLY A 1 83 ? -5.710 14.733 -5.396 1.00 61.66 83 GLY A N 1
ATOM 683 C CA . 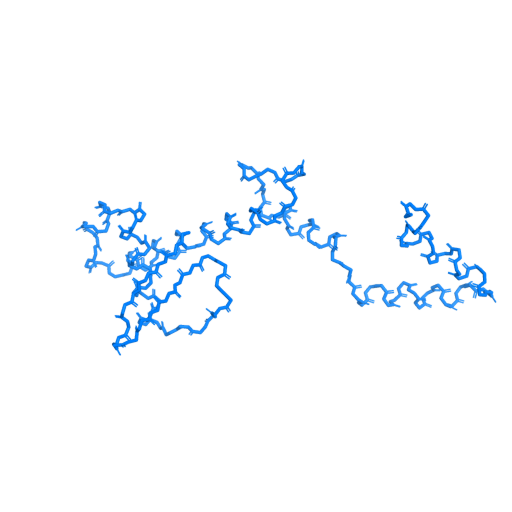GLY A 1 83 ? -6.648 14.412 -6.480 1.00 61.66 83 GLY A CA 1
ATOM 684 C C . GLY A 1 83 ? -6.182 13.371 -7.487 1.00 61.66 83 GLY A C 1
ATOM 685 O O . GLY A 1 83 ? -6.859 13.170 -8.496 1.00 61.66 83 GLY A O 1
ATOM 686 N N . THR A 1 84 ? 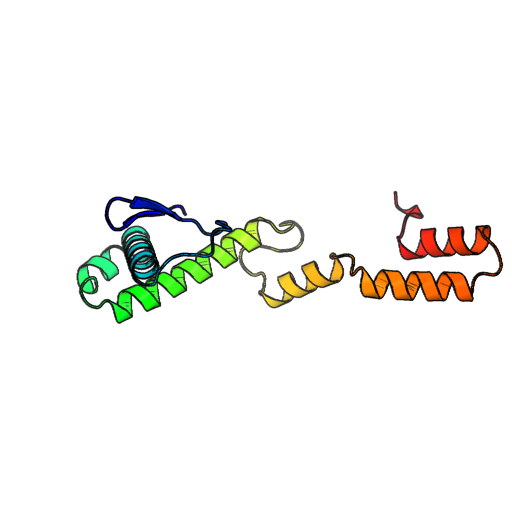-5.048 12.712 -7.248 1.00 69.31 84 THR A N 1
ATOM 687 C CA . THR A 1 84 ? -4.557 11.688 -8.170 1.00 69.31 84 THR A CA 1
ATOM 688 C C . THR A 1 84 ? -5.435 10.447 -8.072 1.00 69.31 84 THR A C 1
ATOM 690 O O . THR A 1 84 ? -5.519 9.794 -7.031 1.00 69.31 84 THR A O 1
ATOM 693 N N . HIS A 1 85 ? -6.119 10.131 -9.171 1.00 76.19 85 HIS A N 1
ATOM 694 C CA . HIS A 1 85 ? -6.934 8.930 -9.288 1.00 76.19 85 HIS A CA 1
ATOM 695 C C . HIS A 1 85 ? -6.025 7.684 -9.341 1.00 76.19 85 HIS A C 1
ATOM 697 O O . HIS A 1 85 ? -5.057 7.702 -10.103 1.00 76.19 85 HIS A O 1
ATOM 703 N N . PRO A 1 86 ? -6.341 6.566 -8.650 1.00 71.81 86 PRO A N 1
ATOM 704 C CA . PRO A 1 86 ? -5.455 5.393 -8.595 1.00 71.81 86 PRO A CA 1
ATOM 705 C C . PRO A 1 86 ? -5.056 4.841 -9.971 1.00 71.81 86 PRO A C 1
ATOM 707 O O . PRO A 1 86 ? -3.939 4.378 -10.170 1.00 71.81 86 PRO A O 1
ATOM 710 N N . LYS A 1 87 ? -5.964 4.929 -10.951 1.00 76.00 87 LYS A N 1
ATOM 711 C CA . LYS A 1 87 ? -5.689 4.550 -12.348 1.00 76.00 87 LYS A CA 1
ATOM 712 C C . LYS A 1 87 ? -4.570 5.378 -12.989 1.00 76.00 87 LYS A C 1
ATOM 714 O O . LYS A 1 87 ? -3.787 4.813 -13.728 1.00 76.00 87 LYS A O 1
ATOM 719 N N . TRP A 1 88 ? -4.468 6.674 -12.695 1.00 73.94 88 TRP A N 1
ATOM 720 C CA . TRP A 1 88 ? -3.406 7.518 -13.254 1.00 73.94 88 TRP A CA 1
ATOM 721 C C . TRP A 1 88 ? -2.037 7.141 -12.705 1.00 73.94 88 TRP A C 1
ATOM 723 O O . TRP A 1 88 ? -1.061 7.191 -13.437 1.00 73.94 88 TRP A O 1
ATOM 733 N N . VAL A 1 89 ? -1.978 6.695 -11.447 1.00 70.88 89 VAL A N 1
ATOM 734 C CA . VAL A 1 89 ? -0.756 6.122 -10.868 1.00 70.88 89 VAL A CA 1
ATOM 735 C C . VAL A 1 89 ? -0.358 4.851 -11.606 1.00 70.88 89 VAL A C 1
ATOM 737 O O . VAL A 1 89 ? 0.800 4.697 -11.973 1.00 70.88 89 VAL A O 1
ATOM 740 N N . ALA A 1 90 ? -1.314 3.944 -11.833 1.00 72.38 90 ALA A N 1
ATOM 741 C CA . ALA A 1 90 ? -1.059 2.711 -12.572 1.00 72.38 90 ALA A CA 1
ATOM 742 C C . ALA A 1 90 ? -0.570 2.998 -14.000 1.00 72.38 90 ALA A C 1
ATOM 744 O O . ALA A 1 90 ? 0.392 2.378 -14.432 1.00 72.38 90 ALA A O 1
ATOM 745 N N . ASP A 1 91 ? -1.175 3.978 -14.673 1.00 73.19 91 ASP A N 1
ATOM 746 C CA . ASP A 1 91 ? -0.824 4.368 -16.043 1.00 73.19 91 ASP A CA 1
ATOM 747 C C . ASP A 1 91 ? 0.557 5.011 -16.101 1.00 73.19 91 ASP A C 1
ATOM 749 O O . ASP A 1 91 ? 1.380 4.618 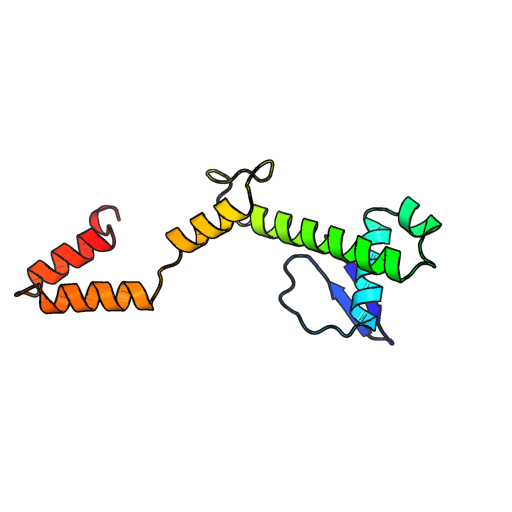-16.914 1.00 73.19 91 ASP A O 1
ATOM 753 N N . ALA A 1 92 ? 0.861 5.916 -15.171 1.00 70.56 92 ALA A N 1
ATOM 754 C CA . ALA A 1 92 ? 2.186 6.508 -15.053 1.00 70.56 92 ALA A CA 1
ATOM 755 C C . ALA A 1 92 ? 3.260 5.446 -14.782 1.00 70.56 92 ALA A C 1
ATOM 757 O O . ALA A 1 92 ? 4.333 5.483 -15.380 1.00 70.56 92 ALA A O 1
ATOM 758 N N . VAL A 1 93 ? 2.986 4.486 -13.893 1.00 71.50 93 VAL A N 1
ATOM 759 C CA . VAL A 1 93 ? 3.907 3.377 -13.618 1.00 71.50 93 VAL A CA 1
ATOM 760 C C . VAL A 1 93 ? 4.066 2.492 -14.849 1.00 71.50 93 VAL A C 1
ATOM 762 O O . VAL A 1 93 ? 5.194 2.138 -15.164 1.00 71.50 93 VAL A O 1
ATOM 765 N N . GLU A 1 94 ? 2.993 2.146 -15.555 1.00 72.25 94 GLU A N 1
ATOM 766 C CA . GLU A 1 94 ? 3.044 1.336 -16.779 1.00 72.25 94 GLU A CA 1
ATOM 767 C C . GLU A 1 94 ? 3.831 2.044 -17.892 1.00 72.25 94 GLU A C 1
ATOM 769 O O . GLU A 1 94 ? 4.729 1.447 -18.476 1.00 72.25 94 GLU A O 1
ATOM 774 N N . GLU A 1 95 ? 3.577 3.334 -18.119 1.00 67.88 95 GLU A N 1
ATOM 775 C CA . GLU A 1 95 ? 4.266 4.147 -19.129 1.00 67.88 95 GLU A CA 1
ATOM 776 C C . GLU A 1 95 ? 5.756 4.366 -18.815 1.00 67.88 95 GLU A C 1
ATOM 778 O O . GLU A 1 95 ? 6.561 4.516 -19.733 1.00 67.88 95 GLU A O 1
ATOM 783 N N . ASN A 1 96 ? 6.139 4.381 -17.533 1.00 64.94 96 ASN A N 1
ATOM 784 C CA . ASN A 1 96 ? 7.519 4.637 -17.097 1.00 64.94 96 ASN A CA 1
ATOM 785 C C . ASN A 1 96 ? 8.280 3.376 -16.655 1.00 64.94 96 ASN A C 1
ATOM 787 O O . ASN A 1 96 ? 9.481 3.442 -16.379 1.00 64.94 96 ASN A O 1
ATOM 791 N N . THR A 1 97 ? 7.619 2.222 -16.578 1.00 72.06 97 THR A N 1
ATOM 792 C CA . THR A 1 97 ? 8.279 0.945 -16.302 1.00 72.06 97 THR A CA 1
ATOM 793 C C . THR A 1 97 ? 8.728 0.350 -17.620 1.00 72.06 97 THR A C 1
ATOM 795 O O . THR A 1 97 ? 7.917 0.008 -18.473 1.00 72.06 97 THR A O 1
ATOM 798 N N . LEU A 1 98 ? 10.041 0.191 -17.777 1.00 68.12 98 LEU A N 1
ATOM 799 C CA . LEU A 1 98 ? 10.605 -0.479 -18.939 1.00 68.12 98 LEU A CA 1
ATOM 800 C C . LEU A 1 98 ? 10.157 -1.948 -18.949 1.00 68.12 98 LEU A C 1
ATOM 802 O O . LEU A 1 98 ? 10.716 -2.780 -18.225 1.00 68.12 98 LEU A O 1
ATOM 806 N N . ASP A 1 99 ? 9.132 -2.267 -19.739 1.00 78.69 99 ASP A N 1
ATOM 807 C CA . ASP A 1 99 ? 8.655 -3.637 -19.867 1.00 78.69 99 ASP A CA 1
ATOM 808 C C . ASP A 1 99 ? 9.671 -4.470 -20.645 1.00 78.69 99 ASP A C 1
ATOM 810 O O . ASP A 1 99 ? 9.831 -4.354 -21.859 1.00 78.69 99 ASP A O 1
ATOM 814 N N . ARG A 1 100 ? 10.380 -5.334 -19.919 1.00 78.19 100 ARG A N 1
ATOM 815 C CA . ARG A 1 100 ? 11.485 -6.114 -20.473 1.00 78.19 100 ARG A CA 1
ATOM 816 C C . ARG A 1 100 ? 11.057 -6.978 -21.659 1.00 78.19 100 ARG A C 1
ATOM 818 O O . ARG A 1 100 ? 11.867 -7.172 -22.562 1.00 78.19 100 ARG A O 1
ATOM 825 N N . GLU A 1 101 ? 9.855 -7.552 -21.630 1.00 83.81 101 GLU A N 1
ATOM 826 C CA . GLU A 1 101 ? 9.384 -8.438 -22.697 1.00 83.81 101 GLU A CA 1
ATOM 827 C C . GLU A 1 101 ? 9.083 -7.647 -23.972 1.00 83.81 101 GLU A C 1
ATOM 829 O O . GLU A 1 101 ? 9.610 -7.985 -25.030 1.00 83.81 101 GLU A O 1
ATOM 834 N N . THR A 1 102 ? 8.337 -6.550 -23.861 1.00 84.75 102 THR A N 1
ATOM 835 C CA . THR A 1 102 ? 8.044 -5.638 -24.974 1.00 84.75 102 THR A CA 1
ATOM 836 C C . THR A 1 102 ? 9.326 -5.034 -25.534 1.00 84.75 102 THR A C 1
ATOM 838 O O . THR A 1 102 ? 9.572 -5.138 -26.732 1.00 84.75 102 THR A O 1
ATOM 841 N N . THR A 1 103 ? 10.220 -4.520 -24.681 1.00 87.38 103 THR A N 1
ATOM 842 C CA . THR A 1 103 ? 11.519 -3.997 -25.130 1.00 87.38 103 THR A CA 1
ATOM 843 C C . THR A 1 103 ? 12.353 -5.067 -25.837 1.00 87.38 103 THR A C 1
ATOM 845 O O . THR A 1 103 ? 13.032 -4.773 -26.815 1.00 87.38 103 THR A O 1
ATOM 848 N N . MET A 1 104 ? 12.320 -6.322 -25.379 1.00 91.00 104 MET A N 1
ATOM 849 C CA . MET A 1 104 ? 13.030 -7.416 -26.048 1.00 91.00 104 MET A CA 1
ATOM 850 C C . MET A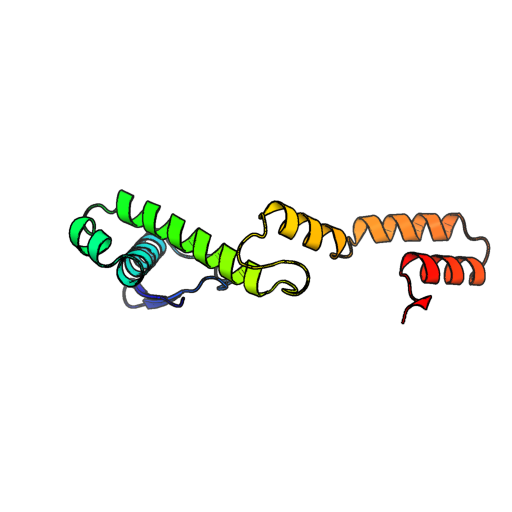 1 104 ? 12.470 -7.680 -27.449 1.00 91.00 104 MET A C 1
ATOM 852 O O . MET A 1 104 ? 13.256 -7.881 -28.375 1.00 91.00 104 MET A O 1
ATOM 856 N N . TRP A 1 105 ? 11.145 -7.682 -27.610 1.00 94.56 105 TRP A N 1
ATOM 857 C CA . TRP A 1 105 ? 10.504 -7.849 -28.914 1.00 94.56 105 TRP A CA 1
ATOM 858 C C . TRP A 1 105 ? 10.826 -6.696 -29.860 1.00 94.56 105 TRP A C 1
ATOM 860 O O . TRP A 1 105 ? 11.236 -6.951 -30.991 1.00 94.56 105 TRP A O 1
ATOM 870 N N . ASP A 1 106 ? 10.742 -5.457 -29.379 1.00 92.88 106 ASP A N 1
ATOM 871 C CA . ASP A 1 106 ? 11.066 -4.267 -30.166 1.00 92.88 106 ASP A CA 1
ATOM 872 C C . ASP A 1 106 ? 12.527 -4.288 -30.636 1.00 92.88 106 ASP A C 1
ATOM 874 O O . ASP A 1 106 ? 12.810 -4.066 -31.811 1.00 92.88 106 ASP A O 1
ATOM 878 N N . VAL A 1 107 ? 13.469 -4.637 -29.751 1.00 93.12 107 VAL A N 1
ATOM 879 C CA . VAL A 1 107 ? 14.889 -4.772 -30.116 1.00 93.12 107 VAL A CA 1
ATOM 880 C C . VAL A 1 107 ? 15.114 -5.942 -31.079 1.00 93.12 107 VAL A C 1
ATOM 882 O O . VAL A 1 107 ? 15.969 -5.848 -31.956 1.00 93.12 107 VAL A O 1
ATOM 885 N N . SER A 1 108 ? 14.363 -7.041 -30.954 1.00 95.38 108 SER A N 1
ATOM 886 C CA . SER A 1 108 ? 14.441 -8.157 -31.905 1.00 95.38 108 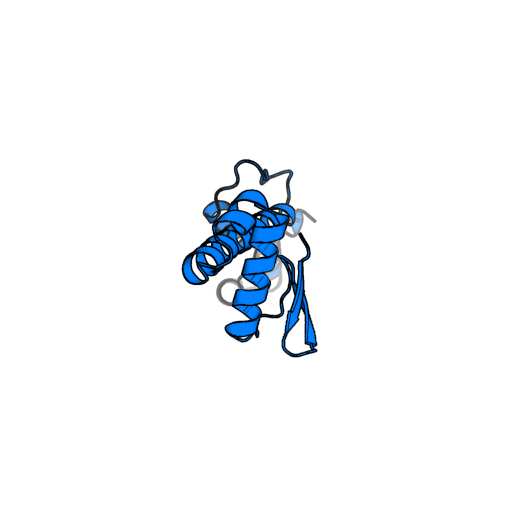SER A CA 1
ATOM 887 C C . SER A 1 108 ? 13.988 -7.739 -33.306 1.00 95.38 108 SER A C 1
ATOM 889 O O . SER A 1 108 ? 14.664 -8.077 -34.272 1.00 95.38 108 SER A O 1
ATOM 891 N N . ASP A 1 109 ? 12.898 -6.975 -33.420 1.00 96.19 109 ASP A N 1
ATOM 892 C CA . ASP A 1 109 ? 12.420 -6.426 -34.699 1.00 96.19 109 ASP A CA 1
ATOM 893 C C . ASP A 1 109 ? 13.449 -5.464 -35.316 1.00 96.19 109 ASP A C 1
ATOM 895 O O . ASP A 1 109 ? 13.756 -5.551 -36.504 1.00 96.19 109 ASP A O 1
ATOM 899 N N . MET A 1 110 ? 14.075 -4.609 -34.496 1.00 96.69 110 MET A N 1
ATOM 900 C CA . MET A 1 110 ? 15.178 -3.740 -34.935 1.00 96.69 110 MET A CA 1
ATOM 901 C C . MET A 1 110 ? 16.366 -4.546 -35.473 1.00 96.69 110 MET A C 1
ATOM 903 O O . MET A 1 110 ? 16.936 -4.210 -36.509 1.00 96.69 110 MET A O 1
ATOM 907 N N . LEU A 1 111 ? 16.737 -5.635 -34.792 1.00 95.06 111 LEU A N 1
ATOM 908 C CA . LEU A 1 111 ? 17.821 -6.521 -35.225 1.00 95.06 111 LEU A CA 1
ATOM 909 C C . LEU A 1 111 ? 17.512 -7.245 -36.543 1.00 95.06 111 LEU A C 1
ATOM 911 O O . LEU A 1 111 ? 18.445 -7.586 -37.266 1.00 95.06 111 LEU A O 1
ATOM 915 N N . GLU A 1 112 ? 16.237 -7.499 -36.843 1.00 95.56 112 GLU A N 1
ATOM 916 C CA . GLU A 1 112 ? 15.808 -8.103 -38.107 1.00 95.56 112 GLU A CA 1
ATOM 917 C C . GLU A 1 112 ? 15.729 -7.087 -39.254 1.00 95.56 112 GLU A C 1
ATOM 919 O O . GLU A 1 112 ? 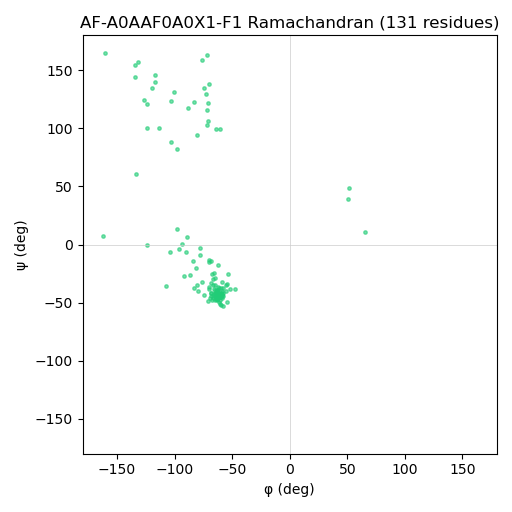16.015 -7.448 -40.397 1.00 95.56 112 GLU A O 1
ATOM 924 N N . ARG A 1 113 ? 15.349 -5.833 -38.972 1.00 95.12 113 ARG A N 1
ATOM 925 C CA . ARG A 1 113 ? 15.126 -4.802 -40.000 1.00 95.12 113 ARG A CA 1
ATOM 926 C C . ARG A 1 113 ? 16.346 -3.937 -40.320 1.00 95.12 113 ARG A C 1
ATOM 928 O O . ARG A 1 113 ? 16.410 -3.400 -41.422 1.00 95.12 113 ARG A O 1
ATOM 935 N N . CYS A 1 114 ? 17.277 -3.756 -39.382 1.00 96.12 114 CYS A N 1
ATOM 936 C CA . CYS A 1 114 ? 18.492 -2.976 -39.611 1.00 96.12 114 CYS A CA 1
ATOM 937 C C . CYS A 1 114 ? 19.558 -3.831 -40.301 1.00 96.12 114 CYS A C 1
ATOM 939 O O . CYS A 1 114 ? 20.021 -4.833 -39.754 1.00 96.12 114 CYS A O 1
ATOM 941 N N . ASP A 1 115 ? 20.025 -3.387 -41.465 1.00 94.62 115 ASP A N 1
ATOM 942 C CA . ASP A 1 115 ? 21.038 -4.100 -42.246 1.00 94.62 115 ASP A CA 1
ATOM 943 C C . ASP A 1 115 ? 22.458 -3.829 -41.725 1.00 94.62 115 ASP A C 1
ATOM 945 O O . ASP A 1 115 ? 23.403 -4.582 -41.994 1.00 94.62 115 ASP A O 1
ATOM 949 N N . THR A 1 116 ? 22.638 -2.738 -40.973 1.00 96.62 116 THR A N 1
ATOM 950 C CA . THR A 1 116 ? 23.938 -2.336 -40.434 1.00 96.62 116 THR A CA 1
ATOM 951 C C . THR A 1 116 ? 23.898 -1.980 -38.953 1.00 96.62 116 THR A C 1
ATOM 953 O O . THR A 1 116 ? 22.895 -1.555 -38.387 1.00 96.62 116 THR A O 1
ATOM 956 N N . LEU A 1 117 ? 25.068 -2.076 -38.320 1.00 94.69 117 LEU A N 1
ATOM 957 C CA . LEU A 1 117 ? 25.249 -1.723 -36.912 1.00 94.69 117 LEU A CA 1
ATOM 958 C C . LEU A 1 117 ? 25.051 -0.216 -36.652 1.00 94.69 117 LEU A C 1
ATOM 960 O O . LEU A 1 117 ? 24.711 0.170 -35.538 1.00 94.69 117 LEU A O 1
ATOM 964 N N . ASN A 1 118 ? 25.252 0.628 -37.670 1.00 96.44 118 ASN A N 1
ATOM 965 C CA . ASN A 1 118 ? 24.993 2.065 -37.572 1.00 96.44 118 ASN A CA 1
ATOM 966 C C . ASN A 1 118 ? 23.492 2.370 -37.597 1.00 96.44 118 ASN A C 1
ATOM 968 O O . ASN A 1 118 ? 23.046 3.150 -36.768 1.00 96.44 118 ASN A O 1
ATOM 972 N N . GLU A 1 119 ? 22.724 1.724 -38.477 1.00 96.06 119 GLU A N 1
ATOM 973 C CA . GLU A 1 119 ? 21.258 1.856 -38.505 1.00 96.06 119 GLU A CA 1
ATOM 974 C C . GLU A 1 119 ? 20.641 1.370 -37.194 1.00 96.06 119 GLU A C 1
ATOM 976 O O . GLU A 1 119 ? 19.857 2.088 -36.583 1.00 96.06 119 GLU A O 1
ATOM 981 N N . LEU A 1 120 ? 21.087 0.212 -36.692 1.00 96.75 120 LEU A N 1
ATOM 982 C CA . LEU A 1 120 ? 20.656 -0.294 -35.389 1.00 96.75 120 LEU A CA 1
ATOM 983 C C . LEU A 1 120 ? 20.977 0.698 -34.264 1.00 96.75 120 LEU A C 1
ATOM 985 O O . LEU A 1 120 ? 20.171 0.906 -33.361 1.00 96.75 120 LEU A O 1
ATOM 989 N N . LYS A 1 121 ? 22.162 1.319 -34.303 1.00 95.25 121 LYS A N 1
ATOM 990 C CA . LYS A 1 121 ? 22.552 2.336 -33.324 1.00 95.25 121 LYS A CA 1
ATOM 991 C C . LYS A 1 121 ? 21.637 3.560 -33.401 1.00 95.25 121 LYS A C 1
ATOM 993 O O . LYS A 1 121 ? 21.207 4.028 -32.356 1.00 95.25 121 LYS A O 1
ATOM 998 N N . GLU A 1 122 ? 21.359 4.073 -34.597 1.00 95.31 122 GLU A N 1
ATOM 999 C CA . GLU A 1 122 ? 20.476 5.230 -34.796 1.00 95.31 122 GLU A CA 1
ATOM 1000 C C . GLU A 1 122 ? 19.048 4.935 -34.322 1.00 95.31 122 GLU A C 1
ATOM 1002 O O . GLU A 1 122 ? 18.458 5.745 -33.606 1.00 95.31 122 GLU A O 1
ATOM 1007 N N . GLU A 1 123 ? 18.516 3.752 -34.630 1.00 95.00 123 GLU A N 1
ATOM 1008 C CA . GLU A 1 123 ? 17.188 3.355 -34.172 1.00 95.00 123 GLU A CA 1
ATOM 1009 C C . GLU A 1 123 ? 17.104 3.163 -32.660 1.00 95.00 123 GLU A C 1
ATOM 1011 O O . GLU A 1 123 ? 16.163 3.661 -32.048 1.00 95.00 123 GLU A O 1
ATOM 1016 N N . LEU A 1 124 ? 18.082 2.500 -32.033 1.00 94.38 124 LEU A N 1
ATOM 1017 C CA . LEU A 1 124 ? 18.122 2.353 -30.573 1.00 94.38 124 LEU A CA 1
ATOM 1018 C C . LEU A 1 124 ? 18.257 3.714 -29.881 1.00 94.38 124 LEU A C 1
ATOM 1020 O O . LEU A 1 124 ? 17.607 3.960 -28.865 1.00 94.38 124 LEU A O 1
ATOM 1024 N N . THR A 1 125 ? 19.077 4.606 -30.440 1.00 93.75 125 THR A N 1
ATOM 1025 C CA . THR A 1 125 ? 19.221 5.982 -29.963 1.00 93.75 125 THR A CA 1
ATOM 1026 C C . THR A 1 125 ? 17.888 6.730 -30.017 1.00 93.75 125 THR A C 1
ATOM 1028 O O . THR A 1 125 ? 17.517 7.362 -29.029 1.00 93.75 125 THR A O 1
ATOM 1031 N N . SER A 1 126 ? 17.132 6.606 -31.112 1.00 92.31 126 SER A N 1
ATOM 1032 C CA . SER A 1 126 ? 15.809 7.224 -31.239 1.00 92.31 126 SER A CA 1
ATOM 1033 C C . SER A 1 126 ? 14.766 6.578 -30.316 1.00 92.31 126 SER A C 1
ATOM 1035 O O . SER A 1 126 ? 14.048 7.289 -29.614 1.00 92.31 126 SER A O 1
ATOM 1037 N N . TYR A 1 127 ? 14.714 5.244 -30.262 1.00 90.69 127 TYR A N 1
ATOM 1038 C CA . TYR A 1 127 ? 13.750 4.470 -29.473 1.00 90.69 127 TYR A CA 1
ATOM 1039 C C . TYR A 1 127 ? 13.850 4.771 -27.973 1.00 90.69 127 TYR A C 1
ATOM 1041 O O . TYR A 1 127 ? 12.838 5.017 -27.322 1.00 90.69 127 TYR A O 1
ATOM 1049 N N . PHE A 1 128 ? 15.070 4.829 -27.432 1.00 89.62 128 PHE A N 1
ATOM 1050 C CA . PHE A 1 128 ? 15.310 5.174 -26.027 1.00 89.62 128 PHE A CA 1
ATOM 1051 C C . PHE A 1 128 ? 15.474 6.682 -25.780 1.00 89.62 128 PHE A C 1
ATOM 1053 O O . PHE A 1 128 ? 15.807 7.071 -24.662 1.00 89.62 128 PHE A O 1
ATOM 1060 N N . LYS A 1 129 ? 15.265 7.530 -26.800 1.00 88.44 129 LYS A N 1
ATOM 1061 C CA . LYS A 1 129 ? 15.456 8.991 -26.739 1.00 88.44 129 LYS A CA 1
ATOM 1062 C C . LYS A 1 129 ? 16.822 9.404 -26.170 1.00 88.44 129 LYS A C 1
ATOM 1064 O O . LYS A 1 129 ? 16.936 10.367 -25.418 1.00 88.44 129 LYS A O 1
ATOM 1069 N N . LEU A 1 130 ? 17.882 8.680 -26.532 1.00 89.62 130 LEU A N 1
ATOM 1070 C CA . LEU A 1 130 ? 19.234 8.931 -26.014 1.00 89.62 130 LEU A CA 1
ATOM 1071 C C . LEU A 1 130 ? 19.850 10.232 -26.549 1.00 89.62 130 LEU A C 1
ATOM 1073 O O . LEU A 1 130 ? 20.850 10.684 -26.005 1.00 89.62 130 LEU A O 1
ATOM 1077 N N . ASP A 1 131 ? 19.261 10.833 -27.585 1.00 85.81 131 ASP A N 1
ATOM 1078 C CA . ASP A 1 131 ? 19.651 12.155 -28.096 1.00 85.81 131 ASP A CA 1
ATOM 1079 C C . ASP A 1 131 ? 19.278 13.308 -27.144 1.00 85.81 131 ASP A C 1
ATOM 1081 O O . ASP A 1 131 ? 19.758 14.429 -27.314 1.00 85.81 131 ASP A O 1
ATOM 1085 N N . GLU A 1 132 ? 18.411 13.051 -26.157 1.00 80.56 132 GLU A N 1
ATOM 1086 C CA . GLU A 1 132 ? 17.964 14.026 -25.153 1.00 80.56 132 GLU A CA 1
ATOM 1087 C C . GLU A 1 132 ? 18.802 13.981 -23.849 1.00 80.56 132 GLU A C 1
ATOM 1089 O O . GLU A 1 132 ? 18.528 14.754 -22.928 1.00 80.56 132 GLU A O 1
ATOM 1094 N N . LEU A 1 133 ? 19.821 13.105 -23.772 1.00 70.81 133 LEU A N 1
ATOM 1095 C CA . LEU A 1 133 ? 20.775 12.951 -22.653 1.00 70.81 133 LEU A CA 1
ATOM 1096 C C . LEU A 1 133 ? 22.070 13.755 -22.859 1.00 70.81 133 LEU A C 1
ATOM 1098 O O . LEU A 1 133 ? 22.552 14.336 -21.857 1.00 70.81 133 LEU A O 1
#

Radius of gyration: 23.5 Å; Cα contacts (8 Å, |Δi|>4): 99; chains: 1; bounding box: 43×32×66 Å

Foldseek 3Di:
DWFWFQDPNDIDIDALPDPPPDDDPSRLLRQLLRQCCVPPVVCSVVCVVVSVVSSVNSVVSSVVRNVLVVQVPDPCVVAPSVDHDVVNVVVVCVVPDDDPVVVVVVLVVLVVPDPDPVSSVVVVCVVVVVVVD

Organism: Streptococcus dysgalactiae (NCBI:txid1334)

Sequence (133 aa):
MNYKVVVNNKEIEYGALIEKSRFTEQEWSAIYAEIVKQNQPDVFKKKKDDTDYIDVFGALIDLEERYEALLSLLPQEEYSEAGTHPKWVADAVEENTLDRETTMWDVSDMLERCDTLNELKEELTSYFKLDEL